Protein AF-A0A3G8LVM3-F1 (afdb_monomer_lite)

Foldseek 3Di:
DDPVVLLVLLLVLLVQLLVQLVVQLVCLVVCVQPVVPCDPVCNPVSSLVSSLVSNLVSLLVSLVVLCVPPVPCSVVSLVSSLQLNQLQCLQVVHDRPDPCSNVSSCCCQCPVDDPSSVSNNCSSVCSNVVSNVVVVVVVVD

Secondary structure (DSSP, 8-state):
--HHHHHHHHHHHHHHHHHHHHHHHHHHHTT-TTGGG--TT-HHHHHHHHHHHHHHHHHHHHHHHHHHH-TTTHHHHHHHHHHHHHHHHTTTTS-TT-TTHHHHHHIIIIIS--HHHHHHHHHHHHHHHHHHHHHHHHTT-

Radius of gyration: 15.68 Å; chains: 1; bounding box: 43×28×41 Å

pLDDT: mean 89.71, std 8.11, range [53.28, 96.94]

Structure (mmCIF, N/CA/C/O backbone):
data_AF-A0A3G8LVM3-F1
#
_entry.id   AF-A0A3G8LVM3-F1
#
loop_
_atom_site.group_PDB
_atom_site.id
_atom_site.type_symbol
_atom_site.label_atom_id
_atom_site.label_alt_id
_atom_site.label_comp_id
_atom_site.label_asym_id
_atom_site.label_entity_id
_atom_site.label_seq_id
_atom_site.pdbx_PDB_ins_code
_atom_site.Cartn_x
_atom_site.Cartn_y
_atom_site.Cartn_z
_atom_site.occupancy
_atom_site.B_iso_or_equiv
_atom_site.auth_seq_id
_atom_site.auth_comp_id
_atom_site.auth_asym_id
_atom_site.auth_atom_id
_atom_site.pdbx_PDB_model_num
ATOM 1 N N . MET A 1 1 ? -15.059 -1.816 19.093 1.00 70.88 1 MET A N 1
ATOM 2 C CA . MET A 1 1 ? -16.122 -1.558 18.093 1.00 70.88 1 MET A CA 1
ATOM 3 C C . MET A 1 1 ? -16.808 -2.858 17.655 1.00 70.88 1 MET A C 1
ATOM 5 O O . MET A 1 1 ? -16.178 -3.912 17.709 1.00 70.88 1 MET A O 1
ATOM 9 N N . ASN A 1 2 ? -18.089 -2.823 17.249 1.00 88.44 2 ASN A N 1
ATOM 10 C CA . ASN A 1 2 ? -18.778 -4.002 16.683 1.00 88.44 2 ASN A CA 1
ATOM 11 C C . ASN A 1 2 ? -18.154 -4.400 15.336 1.00 88.44 2 ASN A C 1
ATOM 13 O O . ASN A 1 2 ? -17.587 -3.553 14.650 1.00 88.44 2 ASN A O 1
ATOM 17 N N . PHE A 1 3 ? -18.285 -5.669 14.935 1.00 89.12 3 PHE A N 1
ATOM 18 C CA . PHE A 1 3 ? -17.627 -6.200 13.731 1.00 89.12 3 PHE A CA 1
ATOM 19 C C . PHE A 1 3 ? -18.002 -5.439 12.447 1.00 89.12 3 PHE A C 1
ATOM 21 O O . PHE A 1 3 ? -17.124 -5.070 11.681 1.00 89.12 3 PHE A O 1
ATOM 28 N N . ILE A 1 4 ? -19.280 -5.099 12.259 1.00 91.00 4 ILE A N 1
ATOM 29 C CA . ILE A 1 4 ? -19.740 -4.309 11.101 1.00 91.00 4 ILE A CA 1
ATOM 30 C C . ILE A 1 4 ? -19.064 -2.932 11.065 1.00 91.00 4 ILE A C 1
ATOM 32 O O . ILE A 1 4 ? -18.574 -2.498 10.026 1.00 91.00 4 ILE A O 1
ATOM 36 N N . LYS A 1 5 ? -18.985 -2.257 12.218 1.00 90.88 5 LYS A N 1
ATOM 37 C CA . LYS A 1 5 ? -18.327 -0.951 12.327 1.00 90.88 5 LYS A CA 1
ATOM 38 C C . LYS A 1 5 ? -16.819 -1.056 12.051 1.00 90.88 5 LYS A C 1
ATOM 40 O O . LYS A 1 5 ? -16.278 -0.168 11.408 1.00 90.88 5 LYS A O 1
ATOM 45 N N . LEU A 1 6 ? -16.168 -2.151 12.470 1.00 93.19 6 LEU A N 1
ATOM 46 C CA . LEU A 1 6 ? -14.766 -2.456 12.141 1.00 93.19 6 LEU A CA 1
ATOM 47 C C . LEU A 1 6 ? -14.553 -2.559 10.631 1.00 93.19 6 LEU A C 1
ATOM 49 O O . LEU A 1 6 ? -13.659 -1.909 10.102 1.00 93.19 6 LEU A O 1
ATOM 53 N N . VAL A 1 7 ? -15.396 -3.334 9.945 1.00 94.00 7 VAL A N 1
ATOM 54 C CA . VAL A 1 7 ? -15.315 -3.501 8.488 1.00 94.00 7 VAL A CA 1
ATOM 55 C C . VAL A 1 7 ? -15.499 -2.159 7.782 1.00 94.00 7 VAL A C 1
ATOM 57 O O . VAL A 1 7 ? -14.661 -1.791 6.965 1.00 94.00 7 VAL A O 1
ATOM 60 N N . LEU A 1 8 ? -16.5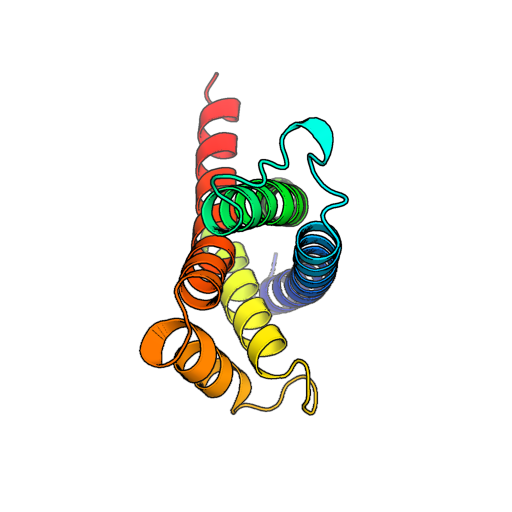35 -1.392 8.135 1.00 93.94 8 LEU A N 1
ATOM 61 C CA . LEU A 1 8 ? -16.791 -0.077 7.535 1.00 93.94 8 LEU A CA 1
ATOM 62 C C . LEU A 1 8 ? -15.628 0.897 7.759 1.00 93.94 8 LEU A C 1
ATOM 64 O O . LEU A 1 8 ? -15.180 1.546 6.820 1.00 93.94 8 LEU A O 1
ATOM 68 N N . PHE A 1 9 ? -15.100 0.960 8.981 1.00 94.94 9 PHE A N 1
ATOM 69 C CA . PHE A 1 9 ? -13.940 1.785 9.309 1.00 94.94 9 PHE A CA 1
ATOM 70 C C . PHE A 1 9 ? -12.713 1.404 8.472 1.00 94.94 9 PHE A C 1
ATOM 72 O O . PHE A 1 9 ? -12.098 2.270 7.852 1.00 94.94 9 PHE A O 1
ATOM 79 N N . SER A 1 10 ? -12.388 0.112 8.391 1.00 95.25 10 SER A N 1
ATOM 80 C CA . SER A 1 10 ? -11.274 -0.377 7.577 1.00 95.25 10 SER A CA 1
ATOM 81 C C . SER A 1 10 ? -11.455 -0.091 6.087 1.00 95.25 10 SER A C 1
ATOM 83 O O . SER A 1 10 ? -10.480 0.258 5.426 1.00 95.25 10 SER A O 1
ATOM 85 N N . LEU A 1 11 ? -12.680 -0.186 5.560 1.00 95.25 11 LEU A N 1
ATOM 86 C CA . LEU A 1 11 ? -12.982 0.163 4.170 1.00 95.25 11 LEU A CA 1
ATOM 87 C C . LEU A 1 11 ? -12.799 1.665 3.912 1.00 95.25 11 LEU A C 1
ATOM 89 O O . LEU A 1 11 ? -12.154 2.034 2.933 1.00 95.25 11 LEU A O 1
ATOM 93 N N . CYS A 1 12 ? -13.262 2.538 4.809 1.00 95.44 12 CYS A N 1
ATOM 94 C CA . CYS A 1 12 ? -13.034 3.981 4.690 1.00 95.44 12 CYS A CA 1
ATOM 95 C C . CYS A 1 12 ? -11.537 4.320 4.679 1.00 95.44 12 CYS A C 1
ATOM 97 O O . CYS A 1 12 ? -11.074 5.092 3.840 1.00 95.44 12 CYS A O 1
ATOM 99 N N . ILE A 1 13 ? -10.762 3.698 5.571 1.00 96.38 13 ILE A N 1
ATOM 100 C CA . ILE A 1 13 ? -9.309 3.890 5.611 1.00 96.38 13 ILE A CA 1
ATOM 101 C C . ILE A 1 13 ? -8.648 3.330 4.352 1.00 96.38 13 ILE A C 1
ATOM 103 O O . ILE A 1 13 ? -7.711 3.941 3.848 1.00 96.38 13 ILE A O 1
ATOM 107 N N . SER A 1 14 ? -9.143 2.215 3.809 1.00 95.94 14 SER A N 1
ATOM 108 C CA . SER A 1 14 ? -8.602 1.630 2.579 1.00 95.94 14 SER A CA 1
ATOM 109 C C . SER A 1 14 ? -8.738 2.563 1.376 1.00 95.94 14 SER A C 1
ATOM 111 O O . SER A 1 14 ? -7.799 2.683 0.600 1.00 95.94 14 SER A O 1
ATOM 113 N N . ILE A 1 15 ? -9.849 3.301 1.263 1.00 95.00 15 ILE A N 1
ATOM 114 C CA . ILE A 1 15 ? -10.036 4.309 0.211 1.00 95.00 15 ILE A CA 1
ATOM 115 C C . ILE A 1 15 ? -9.017 5.440 0.383 1.00 95.00 15 ILE A C 1
ATOM 117 O O . ILE A 1 15 ? -8.384 5.859 -0.584 1.00 95.00 15 ILE A O 1
ATOM 121 N N . GLY A 1 16 ? -8.821 5.906 1.621 1.00 95.31 16 GLY A N 1
ATOM 122 C CA . GLY A 1 16 ? -7.808 6.916 1.926 1.00 95.31 16 GLY A CA 1
ATOM 123 C C . GLY A 1 16 ? -6.395 6.434 1.594 1.00 95.31 16 GLY A C 1
ATOM 124 O O . GLY A 1 16 ? -5.630 7.150 0.953 1.00 95.31 16 GLY A O 1
ATOM 125 N N . TYR A 1 17 ? -6.057 5.199 1.966 1.00 96.62 17 TYR A N 1
ATOM 126 C CA . TYR A 1 17 ? -4.755 4.609 1.673 1.00 96.62 17 TYR A CA 1
ATOM 127 C C . TYR A 1 17 ? -4.545 4.405 0.166 1.00 96.62 17 TYR A C 1
ATOM 129 O O . TYR A 1 17 ? -3.488 4.743 -0.363 1.00 96.62 17 TYR A O 1
ATOM 137 N N . TYR A 1 18 ? -5.564 3.941 -0.552 1.00 96.19 18 TYR A N 1
ATOM 138 C CA . TYR A 1 18 ? -5.570 3.853 -2.009 1.00 96.19 18 TYR A CA 1
ATOM 139 C C . TYR A 1 18 ? -5.294 5.213 -2.672 1.00 96.19 18 TYR A C 1
ATOM 141 O O . TYR A 1 18 ? -4.375 5.331 -3.480 1.00 96.19 18 TYR A O 1
ATOM 149 N N . ALA A 1 19 ? -6.016 6.265 -2.276 1.00 95.06 19 ALA A N 1
ATOM 150 C CA . ALA A 1 19 ? -5.810 7.607 -2.817 1.00 95.06 19 ALA A CA 1
ATOM 151 C C . ALA A 1 19 ? -4.391 8.130 -2.535 1.00 95.06 19 ALA A C 1
ATOM 153 O O . ALA A 1 19 ? -3.711 8.608 -3.443 1.00 95.06 19 ALA A O 1
ATOM 154 N N . LEU A 1 20 ? -3.910 7.986 -1.294 1.00 95.19 20 LEU A N 1
ATOM 155 C CA . LEU A 1 20 ? -2.560 8.406 -0.911 1.00 95.19 20 LEU A CA 1
ATOM 156 C C . LEU A 1 20 ? -1.477 7.643 -1.678 1.00 95.19 20 LEU A C 1
ATOM 158 O O . LEU A 1 20 ? -0.473 8.235 -2.065 1.00 95.19 20 LEU A O 1
ATOM 162 N N . THR A 1 21 ? -1.673 6.347 -1.919 1.00 94.44 21 THR A N 1
ATOM 163 C CA . THR A 1 21 ? -0.705 5.534 -2.664 1.00 94.44 21 THR A CA 1
ATOM 164 C C . THR A 1 21 ? -0.678 5.878 -4.148 1.00 94.44 21 THR A C 1
ATOM 166 O O . THR A 1 21 ? 0.414 5.977 -4.694 1.00 94.44 21 THR A O 1
ATOM 169 N N . ILE A 1 22 ? -1.814 6.170 -4.792 1.00 93.00 22 ILE A N 1
ATOM 170 C CA . ILE A 1 22 ? -1.812 6.697 -6.170 1.00 93.00 22 ILE A CA 1
ATOM 171 C C . ILE A 1 22 ? -1.062 8.025 -6.247 1.00 93.00 22 ILE A C 1
ATOM 173 O O . ILE A 1 22 ? -0.225 8.204 -7.130 1.00 93.00 22 ILE A O 1
ATOM 177 N N . ILE A 1 23 ? -1.333 8.947 -5.320 1.00 92.31 23 ILE A N 1
ATOM 178 C CA . ILE A 1 23 ? -0.651 10.246 -5.283 1.00 92.31 23 ILE A CA 1
ATOM 179 C C . ILE A 1 23 ? 0.856 10.043 -5.096 1.00 92.31 23 ILE A C 1
ATOM 181 O O . ILE A 1 23 ? 1.646 10.643 -5.819 1.00 92.31 23 ILE A O 1
ATOM 185 N N . ALA A 1 24 ? 1.258 9.171 -4.169 1.00 91.06 24 ALA A N 1
ATOM 186 C CA . ALA A 1 24 ? 2.654 8.830 -3.917 1.00 91.06 24 ALA A CA 1
ATOM 187 C C . ALA A 1 24 ? 3.356 8.288 -5.173 1.00 91.06 24 ALA A C 1
ATOM 189 O O . ALA A 1 24 ? 4.415 8.791 -5.548 1.00 91.06 24 ALA A O 1
ATOM 190 N N . ILE A 1 25 ? 2.727 7.330 -5.860 1.00 89.38 25 ILE A N 1
ATOM 191 C CA . ILE A 1 25 ? 3.239 6.748 -7.107 1.00 89.38 25 ILE A CA 1
ATOM 192 C C . ILE A 1 25 ? 3.348 7.823 -8.194 1.00 89.38 25 ILE A C 1
ATOM 194 O O . ILE A 1 25 ? 4.375 7.916 -8.860 1.00 89.38 25 ILE A O 1
ATOM 198 N N . GLY A 1 26 ? 2.334 8.680 -8.346 1.00 85.94 26 GLY A N 1
ATOM 199 C CA . GLY A 1 26 ? 2.350 9.775 -9.318 1.00 85.94 26 GLY A CA 1
ATOM 200 C C . GLY A 1 26 ? 3.461 10.796 -9.054 1.00 85.94 26 GLY A C 1
ATOM 201 O O . GLY A 1 26 ? 4.157 11.201 -9.982 1.00 85.94 26 GLY A O 1
ATOM 202 N N . GLN A 1 27 ? 3.684 11.177 -7.792 1.00 87.06 27 GLN A N 1
ATOM 203 C CA . GLN A 1 27 ? 4.772 12.090 -7.418 1.00 87.06 27 GLN A CA 1
ATOM 204 C C . GLN A 1 27 ? 6.158 11.462 -7.612 1.00 87.06 27 GLN A C 1
ATOM 206 O O . GLN A 1 27 ? 7.093 12.156 -8.013 1.00 87.06 27 GLN A O 1
ATOM 211 N N . SER A 1 28 ? 6.292 10.157 -7.356 1.00 85.25 28 SER A N 1
ATOM 212 C CA . SER A 1 28 ? 7.518 9.405 -7.637 1.00 85.25 28 SER A CA 1
ATOM 213 C C . SER A 1 28 ? 7.784 9.309 -9.141 1.00 85.25 28 SER A C 1
ATOM 215 O O . SER A 1 28 ? 8.907 9.538 -9.577 1.00 85.25 28 SER A O 1
ATOM 217 N N . ALA A 1 29 ? 6.760 9.029 -9.949 1.00 81.94 29 ALA A N 1
ATOM 218 C CA . ALA A 1 29 ? 6.882 8.943 -11.404 1.00 81.94 29 ALA A CA 1
ATOM 219 C C . ALA A 1 29 ? 7.236 10.294 -12.047 1.00 81.94 29 ALA A C 1
ATOM 221 O O . ALA A 1 29 ? 7.968 10.339 -13.031 1.00 81.94 29 ALA A O 1
ATOM 222 N N . ALA A 1 30 ? 6.767 11.403 -11.464 1.00 81.50 30 ALA A N 1
ATOM 223 C CA . ALA A 1 30 ? 7.145 12.754 -11.877 1.00 81.50 30 ALA A CA 1
ATOM 224 C C . ALA A 1 30 ? 8.579 13.147 -11.462 1.00 81.50 30 ALA A C 1
ATOM 226 O O . ALA A 1 30 ? 9.052 14.212 -11.847 1.00 81.50 30 ALA A O 1
ATOM 227 N N . GLY A 1 31 ? 9.268 12.330 -10.655 1.00 74.06 31 GLY A N 1
ATOM 228 C CA . GLY A 1 31 ? 10.599 12.641 -10.126 1.00 74.06 31 GLY A CA 1
ATOM 229 C C . GLY A 1 31 ? 10.617 13.797 -9.119 1.00 74.06 31 GLY A C 1
ATOM 230 O O . GLY A 1 31 ? 11.687 14.307 -8.792 1.00 74.06 31 GLY A O 1
ATOM 231 N N . ASN A 1 32 ? 9.450 14.212 -8.617 1.00 77.19 32 ASN A N 1
ATOM 232 C CA . ASN A 1 32 ? 9.319 15.334 -7.684 1.00 77.19 32 ASN A CA 1
ATOM 233 C C . ASN A 1 32 ? 9.800 14.967 -6.276 1.00 77.19 32 ASN A C 1
ATOM 235 O O . ASN A 1 32 ? 10.273 15.817 -5.520 1.00 77.19 32 ASN A O 1
ATOM 239 N N . LEU A 1 33 ? 9.664 13.695 -5.904 1.00 68.75 33 LEU A N 1
ATOM 240 C CA . LEU A 1 33 ? 10.057 13.205 -4.591 1.00 68.75 33 LEU A CA 1
ATOM 241 C C . LEU A 1 33 ? 11.562 12.934 -4.589 1.00 68.75 33 LEU A C 1
ATOM 243 O O . LEU A 1 33 ? 12.034 12.157 -5.403 1.00 68.75 33 LEU A O 1
ATOM 247 N N . LEU A 1 34 ? 12.327 13.549 -3.679 1.00 69.12 34 LEU A N 1
ATOM 248 C CA . LEU A 1 34 ? 13.790 13.377 -3.606 1.00 69.12 34 LEU A CA 1
ATOM 249 C C . LEU A 1 34 ? 14.514 13.712 -4.925 1.00 69.12 34 LEU A C 1
ATOM 251 O O . LEU A 1 34 ? 15.498 13.049 -5.258 1.00 69.12 34 LEU A O 1
ATOM 255 N N . TRP A 1 35 ? 14.067 14.743 -5.663 1.00 69.00 35 TRP A N 1
ATOM 256 C CA . TRP A 1 35 ? 14.700 15.129 -6.938 1.00 69.00 35 TRP A CA 1
ATOM 257 C C . TRP A 1 35 ? 16.210 15.318 -6.780 1.00 69.00 35 TRP A C 1
ATOM 259 O O . TRP A 1 35 ? 16.969 14.950 -7.670 1.00 69.00 35 TRP A O 1
ATOM 269 N N . TRP A 1 36 ? 16.678 15.869 -5.653 1.00 66.19 36 TRP A N 1
ATOM 270 C CA . TRP A 1 36 ? 18.107 16.122 -5.411 1.00 66.19 36 TRP A CA 1
ATOM 271 C C . TRP A 1 36 ? 18.976 14.862 -5.469 1.00 66.19 36 TRP A C 1
ATOM 273 O O . TRP A 1 36 ? 20.172 14.960 -5.722 1.00 66.19 36 TRP A O 1
ATOM 283 N N . PHE A 1 37 ? 18.378 13.687 -5.272 1.00 66.62 37 PHE A N 1
ATOM 284 C CA . PHE A 1 37 ? 19.049 12.391 -5.343 1.00 66.62 37 PHE A CA 1
ATOM 285 C C . PHE A 1 37 ? 18.797 11.663 -6.666 1.00 66.62 37 PHE A C 1
ATOM 287 O O . PHE A 1 37 ? 19.201 10.511 -6.822 1.0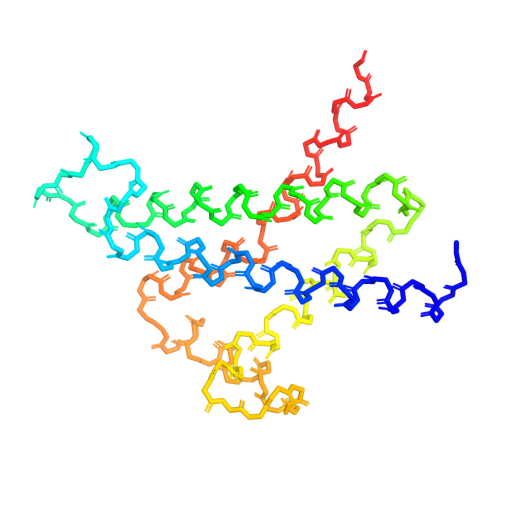0 66.62 37 PHE A O 1
ATOM 294 N N . ASN A 1 38 ? 18.131 12.311 -7.625 1.00 71.38 38 ASN A N 1
ATOM 295 C CA . ASN A 1 38 ? 17.814 11.709 -8.907 1.00 71.38 38 ASN A CA 1
ATOM 296 C C . ASN A 1 38 ? 19.107 11.568 -9.722 1.00 71.38 38 ASN A C 1
ATOM 298 O O . ASN A 1 38 ? 19.664 12.541 -10.228 1.00 71.38 38 ASN A O 1
ATOM 302 N N . SER A 1 39 ? 19.623 10.343 -9.789 1.00 70.69 39 SER A N 1
ATOM 303 C CA . SER A 1 39 ? 20.857 10.022 -10.498 1.00 70.69 39 SER A CA 1
ATOM 304 C C . SER A 1 39 ? 20.534 9.448 -11.869 1.00 70.69 39 SER A C 1
ATOM 306 O O . SER A 1 39 ? 19.855 8.426 -11.979 1.00 70.69 39 SER A O 1
ATOM 308 N N . SER A 1 40 ? 21.089 10.061 -12.915 1.00 74.56 40 SER A N 1
ATOM 309 C CA . SER A 1 40 ? 21.006 9.549 -14.287 1.00 74.56 40 SER A CA 1
ATOM 310 C C . SER A 1 40 ? 21.732 8.213 -14.474 1.00 74.56 40 SER A C 1
ATOM 312 O O . SER A 1 40 ? 21.460 7.503 -15.437 1.00 74.56 40 SER A O 1
ATOM 314 N N . GLN A 1 41 ? 22.628 7.848 -13.551 1.00 78.19 41 GLN A N 1
ATOM 315 C CA . GLN A 1 41 ? 23.386 6.597 -13.604 1.00 78.19 41 GLN A CA 1
ATOM 316 C C . GLN A 1 41 ? 22.561 5.387 -13.136 1.00 78.19 41 GLN A C 1
ATOM 318 O O . GLN A 1 41 ? 22.794 4.279 -13.609 1.00 78.19 41 GLN A O 1
ATOM 323 N N . TYR A 1 42 ? 21.582 5.586 -12.242 1.00 81.69 42 TYR A N 1
ATOM 324 C CA . TYR A 1 42 ? 20.750 4.510 -11.679 1.00 81.69 42 TYR A CA 1
ATOM 325 C C . TYR A 1 42 ? 19.266 4.914 -11.579 1.00 81.69 42 TYR A C 1
ATOM 327 O O . TYR A 1 42 ? 18.711 4.994 -10.477 1.00 81.69 42 TYR A O 1
ATOM 335 N N . PRO A 1 43 ? 18.591 5.154 -12.718 1.00 81.56 43 PRO A N 1
ATOM 336 C CA . PRO A 1 43 ? 17.236 5.707 -12.734 1.00 81.56 43 PRO A CA 1
ATOM 337 C C . PRO A 1 43 ? 16.198 4.762 -12.112 1.00 81.56 43 PRO A C 1
ATOM 339 O O . PRO A 1 43 ? 15.316 5.192 -11.372 1.00 81.56 43 PRO A O 1
ATOM 342 N N . THR A 1 44 ? 16.325 3.454 -12.347 1.00 83.50 44 THR A N 1
ATOM 343 C CA . THR A 1 44 ? 15.409 2.438 -11.804 1.00 83.50 44 THR A CA 1
ATOM 344 C C . THR A 1 44 ? 15.513 2.322 -10.287 1.00 83.50 44 THR A C 1
ATOM 346 O O . THR A 1 44 ? 14.492 2.286 -9.604 1.00 83.50 44 THR A O 1
ATOM 349 N N . ALA A 1 45 ? 16.732 2.307 -9.742 1.00 84.00 45 ALA A N 1
ATOM 350 C CA . ALA A 1 45 ? 16.955 2.225 -8.302 1.00 84.00 45 ALA A CA 1
ATOM 351 C C . ALA A 1 45 ? 16.412 3.462 -7.572 1.00 84.00 45 ALA A C 1
ATOM 353 O O . ALA A 1 45 ? 15.763 3.321 -6.535 1.00 84.00 45 ALA A O 1
ATOM 354 N N . MET A 1 46 ? 16.611 4.660 -8.133 1.00 85.62 46 MET A N 1
ATOM 355 C CA . MET A 1 46 ? 16.072 5.883 -7.535 1.00 85.62 46 MET A CA 1
ATOM 356 C C . MET A 1 46 ? 14.553 5.945 -7.603 1.00 85.62 46 MET A C 1
ATOM 358 O O . MET A 1 46 ? 13.921 6.268 -6.600 1.00 85.62 46 MET A O 1
ATOM 362 N N . HIS A 1 47 ? 13.949 5.538 -8.719 1.00 84.88 47 HIS A N 1
ATOM 363 C CA . HIS A 1 47 ? 12.495 5.465 -8.817 1.00 84.88 47 HIS A CA 1
ATOM 364 C C . HIS A 1 47 ? 11.895 4.458 -7.816 1.00 84.88 47 HIS A C 1
ATOM 366 O O . HIS A 1 47 ? 10.864 4.721 -7.197 1.00 84.88 47 HIS A O 1
ATOM 372 N N . LEU A 1 48 ? 12.547 3.313 -7.592 1.00 88.50 48 LEU A N 1
ATOM 373 C CA . LEU A 1 48 ? 12.130 2.351 -6.564 1.00 88.50 48 LEU A CA 1
ATOM 374 C C . LEU A 1 48 ? 12.250 2.929 -5.148 1.00 88.50 48 LEU A C 1
ATOM 376 O O . LEU A 1 48 ? 11.331 2.775 -4.346 1.00 88.50 48 LEU A O 1
ATOM 380 N N . ALA A 1 49 ? 13.346 3.629 -4.847 1.00 87.94 49 ALA A N 1
ATOM 381 C CA . ALA A 1 49 ? 13.555 4.264 -3.548 1.00 87.94 49 ALA A CA 1
ATOM 382 C C . ALA A 1 49 ? 12.528 5.378 -3.273 1.00 87.94 49 ALA A C 1
ATOM 384 O O . ALA A 1 49 ? 11.977 5.460 -2.173 1.00 87.94 49 ALA A O 1
ATOM 385 N N . GLN A 1 50 ? 12.218 6.198 -4.279 1.00 89.12 50 GLN A N 1
ATOM 386 C CA . GLN A 1 50 ? 11.183 7.229 -4.195 1.00 89.12 50 GLN A CA 1
ATOM 387 C C . GLN A 1 50 ? 9.795 6.618 -3.959 1.00 89.12 50 GLN A C 1
ATOM 389 O O . GLN A 1 50 ? 9.053 7.101 -3.099 1.00 89.12 50 GLN A O 1
ATOM 394 N N . ASN A 1 51 ? 9.462 5.510 -4.631 1.00 90.81 51 ASN A N 1
ATOM 395 C CA . ASN A 1 51 ? 8.226 4.766 -4.379 1.00 90.81 51 ASN A CA 1
ATOM 396 C C . ASN A 1 51 ? 8.188 4.166 -2.969 1.00 90.81 51 ASN A C 1
ATOM 398 O O . ASN A 1 51 ? 7.172 4.270 -2.288 1.00 90.81 51 ASN A O 1
ATOM 402 N N . PHE A 1 52 ? 9.293 3.590 -2.493 1.00 92.44 52 PHE A N 1
ATOM 403 C CA . PHE A 1 52 ? 9.379 3.046 -1.138 1.00 92.44 52 PHE A CA 1
ATOM 404 C C . PHE A 1 52 ? 9.113 4.121 -0.076 1.00 92.44 52 PHE A C 1
ATOM 406 O O . PHE A 1 52 ? 8.304 3.915 0.828 1.00 92.44 52 PHE A O 1
ATOM 413 N N . ILE A 1 53 ? 9.753 5.286 -0.202 1.00 91.75 53 ILE A N 1
ATOM 414 C CA . ILE A 1 53 ? 9.604 6.389 0.755 1.00 91.75 53 ILE A CA 1
ATOM 415 C C . ILE A 1 53 ? 8.200 6.989 0.676 1.00 91.75 53 ILE A C 1
ATOM 417 O O . ILE A 1 53 ? 7.551 7.171 1.705 1.00 91.75 53 ILE A O 1
ATOM 421 N N . SER A 1 54 ? 7.699 7.263 -0.527 1.00 90.25 54 SER A N 1
ATOM 422 C CA . SER A 1 54 ? 6.387 7.888 -0.717 1.00 90.25 54 SER A CA 1
ATOM 423 C C . SER A 1 54 ? 5.234 6.984 -0.270 1.00 90.25 54 SER A C 1
ATOM 425 O O . SER A 1 54 ? 4.386 7.422 0.508 1.00 90.25 54 SER A O 1
ATOM 427 N N . ILE A 1 55 ? 5.230 5.705 -0.664 1.00 93.56 55 ILE A N 1
ATOM 428 C CA . ILE A 1 55 ? 4.240 4.721 -0.197 1.00 93.56 55 ILE A CA 1
ATOM 429 C C . ILE A 1 55 ? 4.425 4.464 1.303 1.00 93.56 55 ILE A C 1
ATOM 431 O O . ILE A 1 55 ? 3.442 4.276 2.018 1.00 93.56 55 ILE A O 1
ATOM 435 N N . GLY A 1 56 ? 5.659 4.516 1.810 1.00 93.75 56 GLY A N 1
ATOM 436 C CA . GLY A 1 56 ? 5.958 4.415 3.237 1.00 93.75 56 GLY A CA 1
ATOM 437 C C . GLY A 1 56 ? 5.293 5.529 4.039 1.00 93.75 56 GLY A C 1
ATOM 438 O O . GLY A 1 56 ? 4.625 5.253 5.034 1.00 93.75 56 GLY A O 1
ATOM 439 N N . LEU A 1 57 ? 5.395 6.773 3.576 1.00 92.31 57 LEU A N 1
ATOM 440 C CA . LEU A 1 57 ? 4.702 7.917 4.171 1.00 92.31 57 LEU A CA 1
ATOM 441 C C . LEU A 1 57 ? 3.179 7.807 4.007 1.00 92.31 57 LEU A C 1
ATOM 443 O O . LEU A 1 57 ? 2.440 8.055 4.958 1.00 92.31 57 LEU A O 1
ATOM 447 N N . ALA A 1 58 ? 2.696 7.359 2.846 1.00 94.62 58 ALA A N 1
ATOM 448 C CA . ALA A 1 58 ? 1.272 7.116 2.616 1.00 94.62 58 ALA A CA 1
ATOM 449 C C . ALA A 1 58 ? 0.700 6.037 3.551 1.00 94.62 58 ALA A C 1
ATOM 451 O O . ALA A 1 58 ? -0.448 6.141 3.970 1.00 94.62 58 ALA A O 1
ATOM 452 N N . ALA A 1 59 ? 1.491 5.017 3.900 1.00 95.94 59 ALA A N 1
ATOM 453 C CA . ALA A 1 59 ? 1.107 3.936 4.807 1.00 95.94 59 ALA A CA 1
ATOM 454 C C . ALA A 1 59 ? 1.131 4.350 6.286 1.00 95.94 59 ALA A C 1
ATOM 456 O O . ALA A 1 59 ? 0.427 3.742 7.097 1.00 95.94 59 ALA A O 1
ATOM 457 N N . PHE A 1 60 ? 1.900 5.381 6.650 1.00 95.62 60 PHE A N 1
ATOM 458 C CA . PHE A 1 60 ? 2.003 5.873 8.026 1.00 95.62 60 PHE A CA 1
ATOM 459 C C . PHE A 1 60 ? 0.647 6.335 8.571 1.00 95.62 60 PHE A C 1
ATOM 461 O O . PHE A 1 60 ? 0.208 5.860 9.619 1.00 95.62 60 PHE A O 1
ATOM 468 N N . ILE A 1 61 ? -0.033 7.224 7.837 1.00 93.12 61 ILE A N 1
ATOM 469 C CA . ILE A 1 61 ? -1.312 7.835 8.235 1.00 93.12 61 ILE A CA 1
ATOM 470 C C . ILE A 1 61 ? -2.379 6.775 8.556 1.00 93.12 61 ILE A C 1
ATOM 472 O O . ILE A 1 61 ? -2.854 6.738 9.693 1.00 93.12 61 ILE A O 1
ATOM 476 N N . PRO A 1 62 ? -2.761 5.882 7.623 1.00 93.69 62 PRO A N 1
ATOM 477 C CA . PRO A 1 62 ? -3.817 4.914 7.880 1.00 93.69 62 PRO A CA 1
ATOM 478 C C . PRO A 1 62 ? -3.430 3.923 8.986 1.00 93.69 62 PRO A C 1
ATOM 480 O O . PRO A 1 62 ? -4.273 3.548 9.801 1.00 93.69 62 PRO A O 1
ATOM 483 N N . THR A 1 63 ? -2.149 3.560 9.090 1.00 95.25 63 THR A N 1
ATOM 484 C CA . THR A 1 63 ? -1.666 2.671 10.154 1.00 95.25 63 THR A CA 1
ATOM 485 C C . THR A 1 63 ? -1.750 3.324 11.532 1.00 95.25 63 THR A C 1
ATOM 487 O O . THR A 1 63 ? -2.156 2.678 12.502 1.00 95.25 63 THR A O 1
ATOM 490 N N . PHE A 1 64 ? -1.415 4.612 11.627 1.00 94.62 64 PHE A N 1
ATOM 491 C CA . PHE A 1 64 ? -1.573 5.395 12.848 1.00 94.62 64 PHE A CA 1
ATOM 492 C C . PHE A 1 64 ? -3.047 5.489 13.259 1.00 94.62 64 PHE A C 1
ATOM 494 O O . PHE A 1 64 ? -3.379 5.261 14.422 1.00 94.62 64 PHE A O 1
ATOM 501 N N . VAL A 1 65 ? -3.947 5.746 12.306 1.00 94.75 65 VAL A N 1
ATOM 502 C CA . VAL A 1 65 ? -5.394 5.811 12.560 1.00 94.75 65 VAL A CA 1
ATOM 503 C C . VAL A 1 65 ? -5.920 4.463 13.067 1.00 94.75 65 VAL A C 1
ATOM 505 O O . VAL A 1 65 ? -6.595 4.421 14.096 1.00 94.75 65 VAL A O 1
ATOM 508 N N . VAL A 1 66 ? -5.568 3.345 12.423 1.00 94.44 66 VAL A N 1
ATOM 509 C CA . VAL A 1 66 ? -5.984 2.009 12.888 1.00 94.44 66 VAL A CA 1
ATOM 510 C C . VAL A 1 66 ? -5.503 1.742 14.313 1.00 94.44 66 VAL A C 1
ATOM 512 O O . VAL A 1 66 ? -6.270 1.255 15.143 1.00 94.44 66 VAL A O 1
ATOM 515 N N . ARG A 1 67 ? -4.247 2.076 14.619 1.00 92.75 67 ARG A N 1
ATOM 516 C CA . ARG A 1 67 ? -3.695 1.896 15.962 1.00 92.75 67 ARG A CA 1
ATOM 517 C C . ARG A 1 67 ? -4.453 2.710 17.012 1.00 92.75 67 ARG A C 1
ATOM 519 O O . ARG A 1 67 ? -4.726 2.184 18.088 1.00 92.75 67 ARG A O 1
ATOM 526 N N . SER A 1 68 ? -4.741 3.974 16.714 1.00 91.00 68 SER A N 1
ATOM 527 C CA . SER A 1 68 ? -5.340 4.917 17.661 1.00 91.00 68 SER A CA 1
ATOM 528 C C . SER A 1 68 ? -6.805 4.598 17.958 1.00 91.00 68 SER A C 1
ATOM 530 O O . SER A 1 68 ? -7.223 4.681 19.109 1.00 91.00 68 SER A O 1
ATOM 532 N N . TYR A 1 69 ? -7.578 4.192 16.946 1.00 90.56 69 TYR A N 1
ATOM 533 C CA . TYR A 1 69 ? -9.016 3.949 17.097 1.00 90.56 69 TYR A CA 1
ATOM 534 C C . TYR A 1 69 ? -9.378 2.474 17.346 1.00 90.56 69 TYR A C 1
ATOM 536 O O . TYR A 1 69 ? -10.397 2.207 17.974 1.00 90.56 69 TYR A O 1
ATOM 544 N N . GLU A 1 70 ? -8.556 1.508 16.915 1.00 89.50 70 GLU A N 1
ATOM 545 C CA . GLU A 1 70 ? -8.822 0.065 17.068 1.00 89.50 70 GLU A CA 1
ATOM 546 C C . GLU A 1 70 ? -7.624 -0.727 17.639 1.00 89.50 70 GLU A C 1
ATOM 548 O O . GLU A 1 70 ? -7.173 -1.716 17.047 1.00 89.50 70 GLU A O 1
ATOM 553 N N . PRO A 1 71 ? -7.116 -0.380 18.839 1.00 86.12 71 PRO A N 1
ATOM 554 C CA . PRO A 1 71 ? -5.925 -1.018 19.410 1.00 86.12 71 PRO A CA 1
ATOM 555 C C . PRO A 1 71 ? -6.099 -2.529 19.653 1.00 86.12 71 PRO A C 1
ATOM 557 O O . PRO A 1 71 ? -5.151 -3.303 19.486 1.00 86.12 71 PRO A O 1
ATOM 560 N N . ALA A 1 72 ? -7.316 -2.973 19.988 1.00 88.25 72 ALA A N 1
ATOM 561 C CA . ALA A 1 72 ? -7.620 -4.377 20.272 1.00 88.25 72 ALA A CA 1
ATOM 562 C C . ALA A 1 72 ? -7.648 -5.268 19.014 1.00 88.25 72 ALA A C 1
ATOM 564 O O . ALA A 1 72 ? -7.328 -6.452 19.095 1.00 88.25 72 ALA A O 1
ATOM 565 N N . ARG A 1 73 ? -8.025 -4.721 17.848 1.00 92.06 73 ARG A N 1
ATOM 566 C CA . ARG A 1 73 ? -8.236 -5.478 16.592 1.00 92.06 73 ARG A CA 1
ATOM 567 C C . ARG A 1 73 ? -7.431 -4.937 15.410 1.00 92.06 73 ARG A C 1
ATOM 569 O O . ARG A 1 73 ? -7.734 -5.243 14.259 1.00 92.06 73 ARG A O 1
ATOM 576 N N . GLN A 1 74 ? -6.366 -4.198 15.699 1.00 94.12 74 GLN A N 1
ATOM 577 C CA . GLN A 1 74 ? -5.490 -3.546 14.723 1.00 94.12 74 GLN A CA 1
ATOM 578 C C . GLN A 1 74 ? -5.011 -4.458 13.579 1.00 94.12 74 GLN A C 1
ATOM 580 O O . GLN A 1 74 ? -4.951 -4.013 12.440 1.00 94.12 74 GLN A O 1
ATOM 585 N N . TRP A 1 75 ? -4.724 -5.739 13.848 1.00 94.50 75 TRP A N 1
ATOM 586 C CA . TRP A 1 75 ? -4.311 -6.690 12.808 1.00 94.50 75 TRP A CA 1
ATOM 587 C C . TRP A 1 75 ? -5.428 -6.977 11.807 1.00 94.50 75 TRP A C 1
ATOM 589 O O . TRP A 1 75 ? -5.197 -6.901 10.609 1.00 94.50 75 TRP A O 1
ATOM 599 N N . ILE A 1 76 ? -6.646 -7.226 12.296 1.00 95.00 76 ILE A N 1
ATOM 600 C CA . ILE A 1 76 ? -7.817 -7.460 11.442 1.00 95.00 76 ILE A CA 1
ATOM 601 C C . ILE A 1 76 ? -8.091 -6.207 10.608 1.00 95.00 76 ILE A C 1
ATOM 603 O O . ILE A 1 76 ? -8.292 -6.297 9.399 1.00 95.00 76 ILE A O 1
ATOM 607 N N . ALA A 1 77 ? -8.044 -5.034 11.243 1.00 95.50 77 ALA A N 1
ATOM 608 C CA . ALA A 1 77 ? -8.297 -3.772 10.566 1.00 95.50 77 ALA A CA 1
ATOM 609 C C . ALA A 1 77 ? -7.273 -3.475 9.456 1.00 95.50 77 ALA A C 1
ATOM 611 O O . ALA A 1 77 ? -7.673 -3.062 8.368 1.00 95.50 77 ALA A O 1
ATOM 612 N N . ILE A 1 78 ? -5.981 -3.722 9.708 1.00 96.25 78 ILE A N 1
ATOM 613 C CA . ILE A 1 78 ? -4.898 -3.567 8.724 1.00 96.25 78 ILE A CA 1
ATOM 614 C C . ILE A 1 78 ? -5.033 -4.582 7.590 1.00 96.25 78 ILE A C 1
ATOM 616 O O . ILE A 1 78 ? -4.882 -4.207 6.433 1.00 96.25 78 ILE A O 1
ATOM 620 N N . THR A 1 79 ? -5.367 -5.841 7.883 1.00 96.38 79 THR A N 1
ATOM 621 C CA . THR A 1 79 ? -5.575 -6.853 6.839 1.00 96.38 79 THR A CA 1
ATOM 622 C C . THR A 1 79 ? -6.723 -6.466 5.909 1.00 96.38 79 THR A C 1
ATOM 624 O O . THR A 1 79 ? -6.538 -6.477 4.695 1.00 96.38 79 THR A O 1
ATOM 627 N N . ILE A 1 80 ? -7.880 -6.065 6.453 1.00 96.06 80 ILE A N 1
ATOM 628 C CA . ILE A 1 80 ? -9.020 -5.613 5.639 1.00 96.06 80 ILE A CA 1
ATOM 629 C C . ILE A 1 80 ? -8.615 -4.402 4.797 1.00 96.06 80 ILE A C 1
ATOM 631 O O . ILE A 1 80 ? -8.886 -4.366 3.599 1.00 96.06 80 ILE A O 1
ATOM 635 N N . MET A 1 81 ? -7.931 -3.434 5.410 1.00 96.94 81 MET A N 1
ATOM 636 C CA . MET A 1 81 ? -7.466 -2.231 4.728 1.00 96.94 81 MET A CA 1
ATOM 637 C C . MET A 1 81 ? -6.540 -2.556 3.551 1.00 96.94 81 MET A C 1
ATOM 639 O O . MET A 1 81 ? -6.750 -2.032 2.459 1.00 96.94 81 MET A O 1
ATOM 643 N N 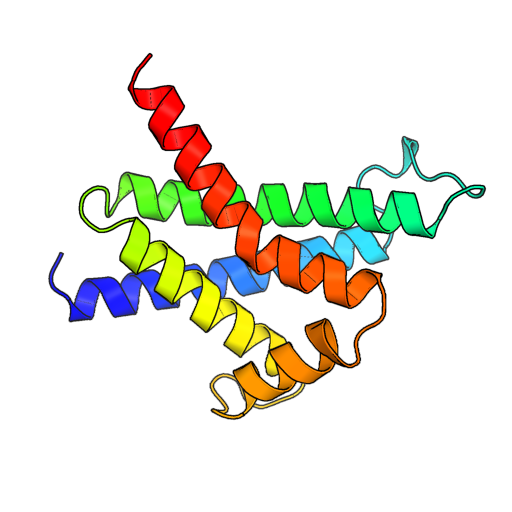. ILE A 1 82 ? -5.539 -3.420 3.747 1.00 96.62 82 ILE A N 1
ATOM 644 C CA . ILE A 1 82 ? -4.598 -3.821 2.693 1.00 96.62 82 ILE A CA 1
ATOM 645 C C . ILE A 1 82 ? -5.342 -4.531 1.562 1.00 96.62 82 ILE A C 1
ATOM 647 O O . ILE A 1 82 ? -5.201 -4.139 0.407 1.00 96.62 82 ILE A O 1
ATOM 651 N N . VAL A 1 83 ? -6.163 -5.535 1.884 1.00 95.38 83 VAL A N 1
ATOM 652 C CA . VAL A 1 83 ? -6.894 -6.322 0.878 1.00 95.38 83 VAL A CA 1
ATOM 653 C C . VAL A 1 83 ? -7.821 -5.427 0.055 1.00 95.38 83 VAL A C 1
ATOM 655 O O . VAL A 1 83 ? -7.806 -5.497 -1.172 1.00 95.38 83 VAL A O 1
ATOM 658 N N . ALA A 1 84 ? -8.573 -4.537 0.705 1.00 95.31 84 ALA A N 1
ATOM 659 C CA . ALA A 1 84 ? -9.438 -3.582 0.018 1.00 95.31 84 ALA A CA 1
ATOM 660 C C . ALA A 1 84 ? -8.639 -2.571 -0.826 1.00 95.31 84 ALA A C 1
ATOM 662 O O . ALA A 1 84 ? -9.055 -2.214 -1.923 1.00 95.31 84 ALA A O 1
ATOM 663 N N . THR A 1 85 ? -7.454 -2.158 -0.375 1.00 95.44 85 THR A N 1
ATOM 664 C CA . THR A 1 85 ? -6.590 -1.250 -1.149 1.00 95.44 85 THR A CA 1
ATOM 665 C C . THR A 1 85 ? -6.022 -1.928 -2.397 1.00 95.44 85 THR A C 1
ATOM 667 O O . THR A 1 85 ? -6.041 -1.342 -3.475 1.00 95.44 85 THR A O 1
ATOM 670 N N . MET A 1 86 ? -5.561 -3.176 -2.283 1.00 95.00 86 MET A N 1
ATOM 671 C CA . MET A 1 86 ? -5.104 -3.981 -3.426 1.00 95.00 86 MET A CA 1
ATOM 672 C C . MET A 1 86 ? -6.223 -4.198 -4.439 1.00 95.00 86 MET A C 1
ATOM 674 O O . MET A 1 86 ? -6.028 -4.079 -5.647 1.00 95.00 86 MET A O 1
ATOM 678 N N . PHE A 1 87 ? -7.417 -4.478 -3.927 1.00 95.25 87 PHE A N 1
ATOM 679 C CA . PHE A 1 87 ? -8.615 -4.605 -4.729 1.00 95.25 87 PHE A CA 1
ATOM 680 C C . PHE A 1 87 ? -8.899 -3.324 -5.535 1.00 95.25 87 PHE A C 1
ATOM 682 O O . PHE A 1 87 ? -9.186 -3.403 -6.730 1.00 95.25 87 PHE A O 1
ATOM 689 N N . LEU A 1 88 ? -8.800 -2.148 -4.904 1.00 94.50 88 LEU A N 1
ATOM 690 C CA . LEU A 1 88 ? -9.009 -0.856 -5.566 1.00 94.50 88 LEU A CA 1
ATOM 691 C C . LEU A 1 88 ? -7.925 -0.563 -6.612 1.00 94.50 88 LEU A C 1
ATOM 693 O O . LEU A 1 88 ? -8.258 -0.157 -7.722 1.00 94.50 88 LEU A O 1
ATOM 697 N N . HIS A 1 89 ? -6.655 -0.851 -6.312 1.00 94.19 89 HIS A N 1
ATOM 698 C CA . HIS A 1 89 ? -5.553 -0.707 -7.274 1.00 94.19 89 HIS A CA 1
ATOM 699 C C . HIS A 1 89 ? -5.737 -1.551 -8.531 1.00 94.19 89 HIS A C 1
ATOM 701 O O . HIS A 1 89 ? -5.503 -1.070 -9.637 1.00 94.19 89 HIS A O 1
ATOM 707 N N . GLY A 1 90 ? -6.225 -2.785 -8.401 1.00 91.12 90 GLY A N 1
ATOM 708 C CA . GLY A 1 90 ? -6.522 -3.620 -9.567 1.00 91.12 90 GLY A CA 1
ATOM 709 C C . GLY A 1 90 ? -7.673 -3.116 -10.442 1.00 91.12 90 GLY A C 1
ATOM 710 O O . GLY A 1 90 ? -7.824 -3.574 -11.575 1.00 91.12 90 GLY A O 1
ATOM 711 N N . ASN A 1 91 ? -8.455 -2.156 -9.943 1.00 93.00 91 ASN A N 1
ATOM 712 C CA . ASN A 1 91 ? -9.577 -1.530 -10.634 1.00 93.00 91 ASN A CA 1
ATOM 713 C C . ASN A 1 91 ? -9.336 -0.053 -10.972 1.00 93.00 91 ASN A C 1
ATOM 715 O O . ASN A 1 91 ? -10.291 0.661 -11.254 1.00 93.00 91 ASN A O 1
ATOM 719 N N . ILE A 1 92 ? -8.084 0.414 -11.004 1.00 87.75 92 ILE A N 1
ATOM 720 C CA . ILE A 1 92 ? -7.772 1.826 -11.288 1.00 87.75 92 ILE A CA 1
ATOM 721 C C . ILE A 1 92 ? -8.333 2.326 -12.636 1.00 87.75 92 ILE A C 1
ATOM 723 O O . ILE A 1 92 ? -8.681 3.496 -12.767 1.00 87.75 92 ILE A O 1
ATOM 727 N N . HIS A 1 93 ? -8.464 1.432 -13.623 1.00 87.12 93 HIS A N 1
ATOM 728 C CA . HIS A 1 93 ? -9.037 1.710 -14.949 1.00 87.12 93 HIS A CA 1
A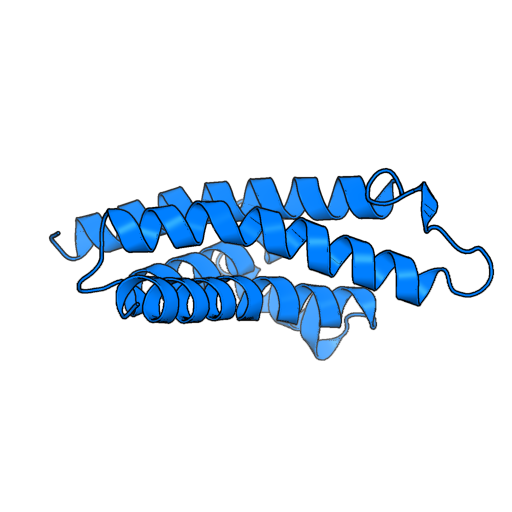TOM 729 C C . HIS A 1 93 ? -10.409 1.056 -15.174 1.00 87.12 93 HIS A C 1
ATOM 731 O O . HIS A 1 93 ? -10.890 0.994 -16.302 1.00 87.12 93 HIS A O 1
ATOM 737 N N . TYR A 1 94 ? -11.026 0.535 -14.116 1.00 87.94 94 TYR A N 1
ATOM 738 C CA . TYR A 1 94 ? -12.277 -0.214 -14.176 1.00 87.94 94 TYR A CA 1
ATOM 739 C C . TYR A 1 94 ? -13.282 0.345 -13.170 1.00 87.94 94 TYR A C 1
ATOM 741 O O . TYR A 1 94 ? -13.026 1.325 -12.470 1.00 87.94 94 TYR A O 1
ATOM 749 N N . MET A 1 95 ? -14.453 -0.284 -13.096 1.00 88.56 95 MET A N 1
ATOM 750 C CA . MET A 1 95 ? -15.440 0.063 -12.087 1.00 88.56 95 MET A CA 1
ATOM 751 C C . MET A 1 95 ? -14.859 -0.184 -10.681 1.00 88.56 95 MET A C 1
ATOM 753 O O . MET A 1 95 ? -14.375 -1.289 -10.405 1.00 88.56 95 MET A O 1
ATOM 757 N N . PRO A 1 96 ? -14.915 0.807 -9.771 1.00 83.88 96 PRO A N 1
ATOM 758 C CA . PRO A 1 96 ? -14.574 0.585 -8.373 1.00 83.88 96 PRO A CA 1
ATOM 759 C C . PRO A 1 96 ? -15.409 -0.566 -7.807 1.00 83.88 96 PRO A C 1
ATOM 761 O O . PRO A 1 96 ? -16.585 -0.698 -8.138 1.00 83.88 96 PRO A O 1
ATOM 764 N N . TRP A 1 97 ? -14.822 -1.383 -6.933 1.00 86.62 97 TRP A N 1
ATOM 765 C CA . TRP A 1 97 ? -15.520 -2.524 -6.315 1.00 86.62 97 TRP A CA 1
ATOM 766 C C . TRP A 1 97 ? -15.853 -3.701 -7.268 1.00 86.62 97 TRP A C 1
ATOM 768 O O . TRP A 1 97 ? -16.544 -4.624 -6.846 1.00 86.62 97 TRP A O 1
ATOM 778 N N . ASP A 1 98 ? -15.305 -3.746 -8.498 1.00 89.88 98 ASP A N 1
ATOM 779 C CA . ASP A 1 98 ? -15.388 -4.932 -9.381 1.00 89.88 98 ASP A CA 1
ATOM 780 C C . ASP A 1 98 ? -14.637 -6.131 -8.765 1.00 89.88 98 ASP A C 1
ATOM 782 O O . ASP A 1 98 ? -13.424 -6.023 -8.554 1.00 89.88 98 ASP A O 1
ATOM 786 N N . PRO A 1 99 ? -15.305 -7.275 -8.495 1.00 86.19 99 PRO A N 1
ATOM 787 C CA . PRO A 1 99 ? -14.718 -8.434 -7.817 1.00 86.19 99 PRO A CA 1
ATOM 788 C C . PRO A 1 99 ? -13.435 -8.969 -8.468 1.00 86.19 99 PRO A C 1
ATOM 790 O O . PRO A 1 99 ? -12.606 -9.572 -7.786 1.00 86.19 99 PRO A O 1
ATOM 793 N N . MET A 1 100 ? -13.233 -8.716 -9.764 1.00 93.00 100 MET A N 1
ATOM 794 C CA . MET A 1 100 ? -12.023 -9.114 -10.481 1.00 93.00 100 MET A CA 1
ATOM 795 C C . MET A 1 100 ? -10.791 -8.263 -10.112 1.00 93.00 100 MET A C 1
ATOM 797 O O . MET A 1 100 ? -9.665 -8.626 -10.453 1.00 93.00 100 MET A O 1
ATOM 801 N N . GLY A 1 101 ? -10.968 -7.157 -9.382 1.00 91.31 101 GLY A N 1
ATOM 802 C CA . GLY A 1 101 ? -9.910 -6.211 -9.025 1.00 91.31 101 GLY A CA 1
ATOM 803 C C . GLY A 1 101 ? -8.715 -6.865 -8.350 1.00 91.31 101 GLY A C 1
ATOM 804 O O . GLY A 1 101 ? -7.583 -6.681 -8.784 1.00 91.31 101 GLY A O 1
ATOM 805 N N . ILE A 1 102 ? -8.937 -7.715 -7.348 1.00 92.12 102 ILE A N 1
ATOM 806 C CA . ILE A 1 102 ? -7.817 -8.364 -6.654 1.00 92.12 102 ILE A CA 1
ATOM 807 C C . ILE A 1 102 ? -7.031 -9.318 -7.564 1.00 92.12 102 ILE A C 1
ATOM 809 O O . ILE A 1 102 ? -5.805 -9.376 -7.486 1.00 92.12 102 ILE A O 1
ATOM 813 N N . VAL A 1 103 ? -7.718 -10.010 -8.478 1.00 93.44 103 VAL A N 1
ATOM 814 C CA . VAL A 1 103 ? -7.092 -10.909 -9.457 1.00 93.44 103 VAL A CA 1
ATOM 815 C C . VAL A 1 103 ? -6.266 -10.104 -10.455 1.00 93.44 103 VAL A C 1
ATOM 817 O O . VAL A 1 103 ? -5.114 -10.449 -10.711 1.00 93.44 103 VAL A O 1
ATOM 820 N N . ARG A 1 104 ? -6.813 -8.996 -10.973 1.00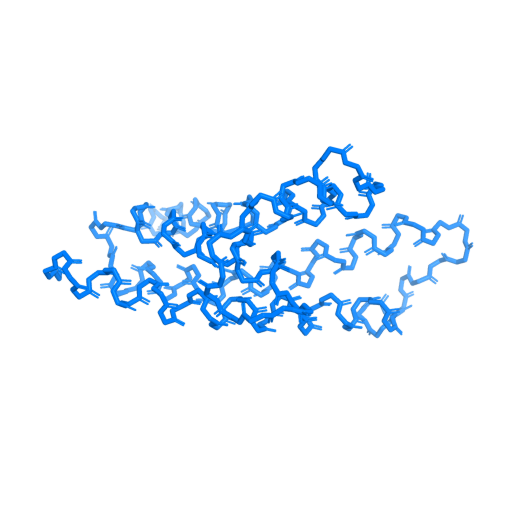 93.75 104 ARG A N 1
ATOM 821 C CA . ARG A 1 104 ? -6.084 -8.072 -11.858 1.00 93.75 104 ARG A CA 1
ATOM 822 C C . ARG A 1 104 ? -4.859 -7.500 -11.166 1.00 93.75 104 ARG A C 1
ATOM 824 O O . ARG A 1 104 ? -3.792 -7.482 -11.767 1.00 93.75 104 ARG A O 1
ATOM 831 N N . PHE A 1 105 ? -4.997 -7.075 -9.910 1.00 93.62 105 PHE A N 1
ATOM 832 C CA . PHE A 1 105 ? -3.882 -6.536 -9.145 1.00 93.62 105 PHE A CA 1
ATOM 833 C C . PHE A 1 105 ? -2.767 -7.570 -9.015 1.00 93.62 105 PHE A C 1
ATOM 835 O O . PHE A 1 105 ? -1.642 -7.297 -9.421 1.00 93.62 105 PHE A O 1
ATOM 842 N N . ILE A 1 106 ? -3.075 -8.777 -8.533 1.00 94.19 106 ILE A N 1
ATOM 843 C CA . ILE A 1 106 ? -2.080 -9.842 -8.353 1.00 94.19 106 ILE A CA 1
ATOM 844 C C . ILE A 1 106 ? -1.436 -10.227 -9.692 1.00 94.19 106 ILE A C 1
ATOM 846 O O . ILE A 1 106 ? -0.211 -10.285 -9.784 1.00 94.19 106 ILE A O 1
ATOM 850 N N . ASN A 1 107 ? -2.223 -10.441 -10.747 1.00 94.62 107 ASN A N 1
ATOM 851 C CA . ASN A 1 107 ? -1.681 -10.839 -12.046 1.00 94.62 107 ASN A CA 1
ATOM 852 C C . ASN A 1 107 ? -0.788 -9.753 -12.651 1.00 94.62 107 ASN A C 1
ATOM 854 O O . ASN A 1 107 ? 0.342 -10.047 -13.037 1.00 94.62 107 ASN A O 1
ATOM 858 N N . ASN A 1 108 ? -1.255 -8.505 -12.688 1.00 92.56 108 ASN A N 1
ATOM 859 C CA . ASN A 1 108 ? -0.544 -7.419 -13.363 1.00 92.56 108 ASN A CA 1
ATOM 860 C C . ASN A 1 108 ? 0.657 -6.899 -12.567 1.00 92.56 108 ASN A C 1
ATOM 862 O O . ASN A 1 108 ? 1.556 -6.314 -13.162 1.00 92.56 108 ASN A O 1
ATOM 866 N N . THR A 1 109 ? 0.691 -7.093 -11.244 1.00 92.50 109 THR A N 1
ATOM 867 C CA . THR A 1 109 ? 1.799 -6.607 -10.406 1.00 92.50 109 THR A CA 1
ATOM 868 C C . THR A 1 109 ? 2.762 -7.710 -9.986 1.00 92.50 109 THR A C 1
ATOM 870 O O . THR A 1 109 ? 3.966 -7.558 -10.166 1.00 92.50 109 THR A O 1
ATOM 873 N N . LEU A 1 110 ? 2.269 -8.840 -9.469 1.00 94.25 110 LEU A N 1
ATOM 874 C CA . LEU A 1 110 ? 3.115 -9.883 -8.886 1.00 94.25 110 LEU A CA 1
ATOM 875 C C . LEU A 1 110 ? 3.625 -10.881 -9.932 1.00 94.25 110 LEU A C 1
ATOM 877 O O . LEU A 1 110 ? 4.812 -11.213 -9.930 1.00 94.25 110 LEU A O 1
ATOM 881 N N . PHE A 1 111 ? 2.749 -11.369 -10.814 1.00 93.88 111 PHE A N 1
ATOM 882 C CA . PHE A 1 111 ? 3.107 -12.425 -11.769 1.00 93.88 111 PHE A CA 1
ATOM 883 C C . PHE A 1 111 ? 3.694 -11.871 -13.067 1.00 93.88 111 PHE A C 1
ATOM 885 O O . PHE A 1 111 ? 4.801 -12.255 -13.449 1.00 93.88 111 PHE A O 1
ATOM 892 N N . TYR A 1 112 ? 2.982 -10.945 -13.709 1.00 93.25 112 TYR A N 1
ATOM 893 C CA . TYR A 1 112 ? 3.338 -10.393 -15.021 1.00 93.25 112 TYR A CA 1
ATOM 894 C C . TYR A 1 112 ? 3.917 -8.976 -14.960 1.00 93.25 112 TYR A C 1
ATOM 896 O O . TYR A 1 112 ? 4.310 -8.434 -15.990 1.00 93.25 112 TYR A O 1
ATOM 904 N N . GLY A 1 113 ? 3.982 -8.381 -13.768 1.00 89.69 113 GLY A N 1
ATOM 905 C CA . GLY A 1 113 ? 4.553 -7.054 -13.572 1.00 89.69 113 GLY A CA 1
ATOM 906 C C . GLY A 1 113 ? 6.065 -7.022 -13.783 1.00 89.69 113 GLY A C 1
ATOM 907 O O . GLY A 1 113 ? 6.769 -8.018 -13.590 1.00 89.69 113 GLY A O 1
ATOM 908 N N . ASP A 1 114 ? 6.580 -5.851 -14.144 1.00 91.69 114 ASP A N 1
ATOM 909 C CA . ASP A 1 114 ? 8.014 -5.583 -14.120 1.00 91.69 114 ASP A CA 1
ATOM 910 C C . ASP A 1 114 ? 8.533 -5.454 -12.670 1.00 91.69 114 ASP A C 1
ATOM 912 O O . ASP A 1 114 ? 7.797 -5.608 -11.690 1.00 91.69 114 ASP A O 1
ATOM 916 N N . ILE A 1 115 ? 9.831 -5.187 -12.503 1.00 90.44 115 ILE A N 1
ATOM 917 C CA . ILE A 1 115 ? 10.433 -5.008 -11.171 1.00 90.44 115 ILE A CA 1
ATOM 918 C C . ILE A 1 115 ? 9.748 -3.880 -10.381 1.00 90.44 115 ILE A C 1
ATOM 920 O O . ILE A 1 115 ? 9.577 -4.013 -9.168 1.00 90.44 115 ILE A O 1
ATOM 924 N N . GLY A 1 116 ? 9.329 -2.801 -11.050 1.00 89.44 116 GLY A N 1
ATOM 925 C CA . GLY A 1 116 ? 8.627 -1.683 -10.423 1.00 89.44 116 GLY A CA 1
ATOM 926 C C . GLY A 1 116 ? 7.264 -2.092 -9.873 1.00 89.44 116 GLY A C 1
ATOM 927 O O . GLY A 1 116 ? 6.958 -1.827 -8.711 1.00 89.44 116 GLY A O 1
ATOM 928 N N . ALA A 1 117 ? 6.474 -2.800 -10.675 1.00 90.69 117 ALA A N 1
ATOM 929 C CA . ALA A 1 117 ? 5.159 -3.292 -10.294 1.00 90.69 117 ALA A CA 1
ATOM 930 C C . ALA A 1 117 ? 5.239 -4.341 -9.172 1.00 90.69 117 ALA A C 1
ATOM 932 O O . ALA A 1 117 ? 4.475 -4.269 -8.205 1.00 90.69 117 ALA A O 1
ATOM 933 N N . LYS A 1 118 ? 6.215 -5.258 -9.229 1.00 94.81 118 LYS A N 1
ATOM 934 C CA . LYS A 1 118 ? 6.469 -6.223 -8.145 1.00 94.81 118 LYS A CA 1
ATOM 935 C C . LYS A 1 118 ? 6.859 -5.520 -6.850 1.00 94.81 118 LYS A C 1
ATOM 937 O O . LYS A 1 118 ? 6.344 -5.857 -5.787 1.00 94.81 118 LYS A O 1
ATOM 942 N N . ALA A 1 119 ? 7.739 -4.523 -6.921 1.00 93.25 119 ALA A N 1
ATOM 943 C CA . ALA A 1 119 ? 8.117 -3.734 -5.756 1.00 93.25 119 ALA A CA 1
ATOM 944 C C . ALA A 1 119 ? 6.910 -2.989 -5.167 1.00 93.25 119 ALA A C 1
ATOM 946 O O . ALA A 1 119 ? 6.680 -3.063 -3.962 1.00 93.25 119 ALA A O 1
ATOM 947 N N . MET A 1 120 ? 6.083 -2.362 -6.010 1.00 92.50 120 MET A N 1
ATOM 948 C CA . MET A 1 120 ? 4.852 -1.686 -5.593 1.00 92.50 120 MET A CA 1
ATOM 949 C C . MET A 1 120 ? 3.892 -2.634 -4.861 1.00 92.50 120 MET A C 1
ATOM 951 O O . MET A 1 120 ? 3.361 -2.264 -3.812 1.00 92.50 120 MET A O 1
ATOM 955 N N . PHE A 1 121 ? 3.716 -3.865 -5.355 1.00 95.31 121 PHE A N 1
ATOM 956 C CA . PHE A 1 121 ? 2.924 -4.894 -4.676 1.00 95.31 121 PHE A CA 1
ATOM 957 C C . PHE A 1 121 ? 3.411 -5.116 -3.237 1.00 95.31 121 PHE A C 1
ATOM 959 O O . PHE A 1 121 ? 2.626 -5.044 -2.287 1.00 95.31 121 PHE A O 1
ATOM 966 N N . PHE A 1 122 ? 4.718 -5.327 -3.058 1.00 96.12 122 PHE A N 1
ATOM 967 C CA . PHE A 1 122 ? 5.303 -5.529 -1.733 1.00 96.12 122 PHE A CA 1
ATOM 968 C C . PHE A 1 122 ? 5.238 -4.276 -0.861 1.00 96.12 122 PHE A C 1
ATOM 970 O O . PHE A 1 122 ? 5.035 -4.395 0.344 1.00 96.12 122 PHE A O 1
ATOM 977 N N . TYR A 1 123 ? 5.364 -3.080 -1.432 1.00 96.00 123 TYR A N 1
ATOM 978 C CA . TYR A 1 123 ? 5.268 -1.826 -0.686 1.00 96.00 123 TYR A CA 1
ATOM 979 C C . TYR A 1 123 ? 3.861 -1.615 -0.123 1.00 96.00 123 TYR A C 1
ATOM 981 O O . TYR A 1 123 ? 3.719 -1.344 1.069 1.00 96.00 123 TYR A O 1
ATOM 989 N N . ILE A 1 124 ? 2.823 -1.825 -0.937 1.00 94.81 124 ILE A N 1
ATOM 990 C CA . ILE A 1 124 ? 1.420 -1.716 -0.508 1.00 94.81 124 ILE A CA 1
ATOM 991 C C . ILE A 1 124 ? 1.079 -2.775 0.555 1.00 94.81 124 ILE A C 1
ATOM 993 O O . ILE A 1 124 ? 0.335 -2.500 1.495 1.00 94.81 124 ILE A O 1
ATOM 997 N N . LEU A 1 125 ? 1.644 -3.981 0.437 1.00 96.31 125 LEU A N 1
ATOM 998 C CA . LEU A 1 125 ? 1.430 -5.072 1.388 1.00 96.31 125 LEU A CA 1
ATOM 999 C C . LEU A 1 125 ? 2.162 -4.859 2.723 1.00 96.31 125 LEU A C 1
ATOM 1001 O O . LEU A 1 125 ? 1.574 -5.006 3.793 1.00 96.31 125 LEU A O 1
ATOM 1005 N N . LEU A 1 126 ? 3.465 -4.579 2.670 1.00 96.69 126 LEU A N 1
ATOM 1006 C CA . LEU A 1 126 ? 4.364 -4.710 3.819 1.00 96.69 126 LEU A CA 1
ATOM 1007 C C . LEU A 1 126 ? 4.532 -3.412 4.607 1.00 96.69 126 LEU A C 1
ATOM 1009 O O . LEU A 1 126 ? 4.704 -3.470 5.824 1.00 96.69 126 LEU A O 1
ATOM 1013 N N . LEU A 1 127 ? 4.477 -2.241 3.968 1.00 96.75 127 LEU A N 1
ATOM 1014 C CA . LEU A 1 127 ? 4.740 -0.972 4.659 1.00 96.75 127 LEU A CA 1
ATOM 1015 C C . LEU A 1 127 ? 3.728 -0.661 5.775 1.00 96.75 127 LEU A C 1
ATOM 1017 O O . LEU A 1 127 ? 4.167 -0.254 6.854 1.00 96.75 127 LEU A O 1
ATOM 1021 N N . PRO A 1 128 ? 2.413 -0.917 5.616 1.00 96.06 128 PRO A N 1
ATOM 1022 C CA . PRO A 1 128 ? 1.473 -0.777 6.728 1.00 96.06 128 PRO A CA 1
ATOM 1023 C C . PRO A 1 128 ? 1.781 -1.727 7.895 1.00 96.06 128 PRO A C 1
ATOM 1025 O O . PRO A 1 128 ? 1.661 -1.361 9.064 1.00 96.06 128 PRO A O 1
ATOM 1028 N N . ILE A 1 129 ? 2.232 -2.950 7.593 1.00 96.50 129 ILE A N 1
ATOM 1029 C CA . ILE A 1 129 ? 2.608 -3.950 8.602 1.00 96.50 129 ILE A CA 1
ATOM 1030 C C . ILE A 1 129 ? 3.841 -3.478 9.381 1.00 96.50 129 ILE A C 1
ATOM 1032 O O . ILE A 1 129 ? 3.851 -3.529 10.614 1.00 96.50 129 ILE A O 1
ATOM 1036 N N . LEU A 1 130 ? 4.862 -2.982 8.677 1.00 96.06 130 LEU A N 1
ATOM 1037 C CA . LEU A 1 130 ? 6.084 -2.460 9.288 1.00 96.06 130 LEU A CA 1
ATOM 1038 C C . LEU A 1 130 ? 5.788 -1.269 10.201 1.00 96.06 130 LEU A C 1
ATOM 1040 O O . LEU A 1 130 ? 6.250 -1.257 11.344 1.00 96.06 130 LEU A O 1
ATOM 1044 N N . TRP A 1 131 ? 4.953 -0.324 9.764 1.00 96.25 131 TRP A N 1
ATOM 1045 C CA . TRP A 1 131 ? 4.525 0.788 10.614 1.00 96.25 131 TRP A CA 1
ATOM 1046 C C . TRP A 1 131 ? 3.796 0.317 11.867 1.00 96.25 131 TRP A C 1
ATOM 1048 O O . TRP A 1 131 ? 4.068 0.809 12.964 1.00 96.25 131 TRP A O 1
ATOM 1058 N N . LEU A 1 132 ? 2.914 -0.677 11.744 1.00 94.75 132 LEU A N 1
ATOM 1059 C CA . LEU A 1 132 ? 2.169 -1.189 12.887 1.00 94.75 132 LEU A CA 1
ATOM 1060 C C . LEU A 1 132 ? 3.107 -1.805 13.933 1.00 94.75 132 LEU A C 1
ATOM 1062 O O . LEU A 1 132 ? 2.948 -1.569 15.136 1.00 94.75 132 LEU A O 1
ATOM 1066 N N . LEU A 1 133 ? 4.108 -2.562 13.476 1.00 94.62 133 LEU A N 1
ATOM 1067 C CA . LEU A 1 133 ? 5.157 -3.130 14.324 1.00 94.62 133 LEU A CA 1
ATOM 1068 C C . LEU A 1 133 ? 6.005 -2.038 14.984 1.00 94.62 133 LEU A C 1
ATOM 1070 O O . LEU A 1 133 ? 6.223 -2.088 16.198 1.00 94.62 133 LEU A O 1
ATOM 1074 N N . MET A 1 134 ? 6.429 -1.029 14.219 1.00 93.56 134 MET A N 1
ATOM 1075 C CA . MET A 1 134 ? 7.200 0.103 14.735 1.00 93.56 134 MET A CA 1
ATOM 1076 C C . MET A 1 134 ? 6.434 0.839 15.829 1.00 93.56 134 MET A C 1
ATOM 1078 O O . MET A 1 134 ? 6.952 1.003 16.933 1.00 93.56 134 MET A O 1
ATOM 1082 N N . PHE A 1 135 ? 5.174 1.196 15.585 1.00 91.94 135 PHE A N 1
ATOM 1083 C CA . PHE A 1 135 ? 4.374 1.856 16.602 1.00 91.94 135 PHE A CA 1
ATOM 1084 C C . PHE A 1 135 ? 4.226 0.981 17.853 1.00 91.94 135 PHE A C 1
ATOM 1086 O O . PHE A 1 135 ? 4.277 1.482 18.976 1.00 91.94 135 PHE A O 1
ATOM 1093 N N . LYS A 1 136 ? 4.026 -0.342 17.713 1.00 87.56 136 LYS A N 1
ATOM 1094 C CA . LYS A 1 136 ? 3.888 -1.247 18.874 1.00 87.56 136 LYS A CA 1
ATOM 1095 C C . LYS A 1 136 ? 5.132 -1.235 19.746 1.00 87.56 136 LYS A C 1
ATOM 1097 O O . LYS A 1 136 ? 4.998 -1.303 20.963 1.00 87.56 136 LYS A O 1
ATOM 1102 N N . ARG A 1 137 ? 6.306 -1.123 19.130 1.00 86.75 137 ARG A N 1
ATOM 1103 C CA . ARG A 1 137 ? 7.570 -0.988 19.844 1.00 86.75 137 ARG A CA 1
ATOM 1104 C C . ARG A 1 137 ? 7.684 0.361 20.553 1.00 86.75 137 ARG A C 1
ATOM 1106 O O . ARG A 1 137 ? 8.073 0.365 21.710 1.00 86.75 137 ARG A O 1
ATOM 1113 N N . MET A 1 138 ? 7.286 1.462 19.911 1.00 82.44 138 MET A N 1
ATOM 1114 C CA . MET A 1 138 ? 7.376 2.811 20.497 1.00 82.44 138 MET A CA 1
ATOM 1115 C C . MET A 1 138 ? 6.559 2.985 21.784 1.00 82.44 138 MET A C 1
ATOM 1117 O O . MET A 1 138 ? 6.983 3.724 22.650 1.00 82.44 138 MET A O 1
ATOM 1121 N N . VAL A 1 139 ? 5.418 2.303 21.938 1.00 73.44 139 VAL A N 1
ATOM 1122 C CA . VAL A 1 139 ? 4.592 2.397 23.167 1.00 73.44 139 VAL A CA 1
ATOM 1123 C C . VAL A 1 139 ? 5.119 1.547 24.328 1.00 73.44 139 VAL A C 1
ATOM 1125 O O . VAL A 1 139 ? 4.642 1.685 25.446 1.00 73.44 139 VAL A O 1
ATOM 1128 N N . ARG A 1 140 ? 6.078 0.644 24.087 1.00 60.91 140 ARG A N 1
ATOM 1129 C CA . ARG A 1 140 ? 6.725 -0.119 25.171 1.00 60.91 140 ARG A CA 1
ATOM 1130 C C . ARG A 1 140 ? 7.910 0.615 25.806 1.00 60.91 140 ARG A C 1
ATOM 1132 O O . ARG A 1 140 ? 8.446 0.097 26.780 1.00 60.91 140 ARG A O 1
ATOM 1139 N 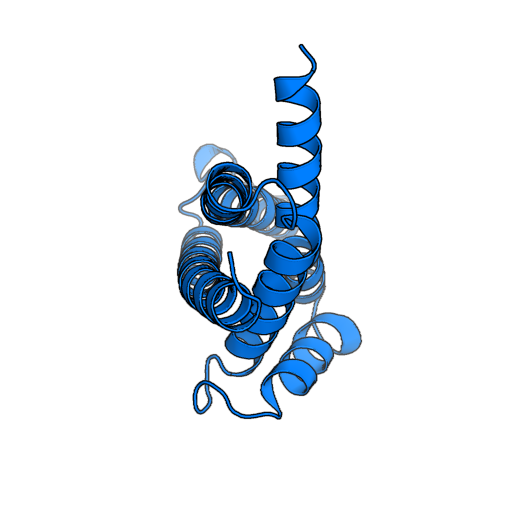N . ILE A 1 141 ? 8.347 1.721 25.208 1.00 53.28 141 ILE A N 1
ATOM 1140 C CA . ILE A 1 141 ? 9.429 2.587 25.693 1.00 53.28 141 ILE A CA 1
ATOM 1141 C C . ILE A 1 141 ? 8.775 3.730 26.462 1.00 53.28 141 ILE A C 1
ATOM 1143 O O . ILE A 1 141 ? 9.293 4.055 27.548 1.00 53.28 141 ILE A O 1
#

Organism: NCBI:txid150120

Sequence (141 aa):
MNFIKLVLFSLCISIGYYALTIIAIGQSAAGNLLWWFNSSQYPTAMHLAQNFISIGLAAFIPTFVVRSYEPARQWIAITIMIVATMFLHGNIHYMPWDPMGIVRFINNTLFYGDIGAKAMFFYILLLPILWLLMFKRMVRI